Protein AF-A0A2S6AMJ1-F1 (afdb_monomer_lite)

Radius of gyration: 18.61 Å; chains: 1; bounding box: 44×36×46 Å

Foldseek 3Di:
DAQDVVNVVVCVVDDDDPVRVVVVLVVLCVHPCVVVVVVVVVVVVVVVLVVQLVPWDDQPDLPVQFQLVAPDAPQPDDPVSVVVSQVVVCVRIVFQWAWEDAPSHIFIWTADPVPQWIATLDDQQVCRNNNVDSGSPDSSSRNHHTDDPDGNVQWDDPDPRYTYHPHPDDPPD

Structure (mmCIF, N/CA/C/O backbone):
data_AF-A0A2S6AMJ1-F1
#
_entry.id   AF-A0A2S6AMJ1-F1
#
loop_
_atom_site.group_PDB
_atom_site.id
_atom_site.type_symbol
_atom_site.label_atom_id
_atom_site.label_alt_id
_atom_site.label_comp_id
_atom_site.label_asym_id
_atom_site.label_entity_id
_atom_site.label_seq_id
_atom_site.pdbx_PDB_ins_code
_atom_site.Cartn_x
_atom_site.Cartn_y
_atom_site.Cartn_z
_atom_site.occupancy
_atom_site.B_iso_or_equiv
_atom_site.auth_seq_id
_atom_site.auth_comp_id
_atom_site.auth_asym_id
_atom_site.auth_atom_id
_atom_site.pdbx_PDB_model_num
ATOM 1 N N . MET A 1 1 ? -24.412 10.942 28.710 1.00 44.97 1 MET A N 1
ATOM 2 C CA . MET A 1 1 ? -24.661 9.513 28.428 1.00 44.97 1 MET A CA 1
ATOM 3 C C . MET A 1 1 ? -23.344 8.790 28.641 1.00 44.97 1 MET A C 1
ATOM 5 O O . MET A 1 1 ? -22.392 9.119 27.949 1.00 44.97 1 MET A O 1
ATOM 9 N N . VAL A 1 2 ? -23.250 7.927 29.652 1.00 48.91 2 VAL A N 1
ATOM 10 C CA . VAL A 1 2 ? -22.044 7.133 29.934 1.00 48.91 2 VAL A CA 1
ATOM 11 C C . VAL A 1 2 ? -22.254 5.788 29.250 1.00 48.91 2 VAL A C 1
ATOM 13 O O . VAL A 1 2 ? -23.185 5.079 29.612 1.00 48.91 2 VAL A O 1
ATOM 16 N N . VAL A 1 3 ? -21.466 5.490 28.219 1.00 48.97 3 VAL A N 1
ATOM 17 C CA . VAL A 1 3 ? -21.491 4.183 27.546 1.00 48.97 3 VAL A CA 1
ATOM 18 C C . VAL A 1 3 ? -20.573 3.263 28.340 1.00 48.97 3 VAL A C 1
ATOM 20 O O . VAL A 1 3 ? -19.389 3.565 28.489 1.00 48.97 3 VAL A O 1
ATOM 23 N N . SER A 1 4 ? -21.116 2.188 28.905 1.00 51.09 4 SER A N 1
ATOM 24 C CA . SER A 1 4 ? -20.321 1.222 29.660 1.00 51.09 4 SER A CA 1
ATOM 25 C C . SER A 1 4 ? -19.557 0.283 28.719 1.00 51.09 4 SER A C 1
ATOM 27 O O . SER A 1 4 ? -19.934 0.075 27.566 1.00 51.09 4 SER A O 1
ATOM 29 N N . VAL A 1 5 ? -18.487 -0.340 29.219 1.00 47.72 5 VAL A N 1
ATOM 30 C CA . VAL A 1 5 ? -17.767 -1.401 28.489 1.00 47.72 5 VAL A CA 1
ATOM 31 C C . VAL A 1 5 ? -18.705 -2.569 28.148 1.00 47.72 5 VAL A C 1
ATOM 33 O O . VAL A 1 5 ? -18.548 -3.192 27.104 1.00 47.72 5 VAL A O 1
ATOM 36 N N . ALA A 1 6 ? -19.727 -2.823 28.973 1.00 43.44 6 ALA A N 1
ATOM 37 C CA . ALA A 1 6 ? -20.755 -3.823 28.695 1.00 43.44 6 ALA A CA 1
ATOM 38 C C . ALA A 1 6 ? -21.652 -3.427 27.509 1.00 43.44 6 ALA A C 1
ATOM 40 O O . ALA A 1 6 ? -21.984 -4.288 26.701 1.00 43.44 6 ALA A O 1
ATOM 41 N N . ASP A 1 7 ? -21.969 -2.137 27.347 1.00 48.31 7 ASP A N 1
ATOM 42 C CA . ASP A 1 7 ? -22.707 -1.635 26.178 1.00 48.31 7 ASP A CA 1
ATOM 43 C C . ASP A 1 7 ? -21.864 -1.763 24.900 1.00 48.31 7 ASP A C 1
ATOM 45 O O . ASP A 1 7 ? -22.369 -2.154 23.850 1.00 48.31 7 ASP A O 1
ATOM 49 N N . LEU A 1 8 ? -20.554 -1.504 24.996 1.00 53.81 8 LEU A N 1
ATOM 50 C CA . LEU A 1 8 ? -19.600 -1.718 23.903 1.00 53.81 8 LEU A CA 1
ATOM 51 C C . LEU A 1 8 ? -19.487 -3.196 23.513 1.00 53.81 8 LEU A C 1
ATOM 53 O O . LEU A 1 8 ? -19.539 -3.515 22.330 1.00 53.81 8 LEU A O 1
ATOM 57 N N . LEU A 1 9 ? -19.398 -4.104 24.485 1.00 46.50 9 LEU A N 1
ATOM 58 C CA . LEU A 1 9 ? -19.336 -5.548 24.239 1.00 46.50 9 LEU A CA 1
ATOM 59 C C . LEU A 1 9 ? -20.661 -6.114 23.703 1.00 46.50 9 LEU A C 1
ATOM 61 O O . LEU A 1 9 ? -20.641 -6.980 22.831 1.00 46.50 9 LEU A O 1
ATOM 65 N N . ALA A 1 10 ? -21.808 -5.596 24.154 1.00 46.91 10 ALA A N 1
ATOM 66 C CA . ALA A 1 10 ? -23.122 -5.966 23.627 1.00 46.91 10 ALA A CA 1
ATOM 67 C C . ALA A 1 10 ? -23.312 -5.513 22.167 1.00 46.91 10 ALA A C 1
ATOM 69 O O . ALA A 1 10 ? -23.924 -6.230 21.379 1.00 46.91 10 ALA A O 1
ATOM 70 N N . MET A 1 11 ? -22.734 -4.369 21.784 1.00 50.53 11 MET A N 1
ATOM 71 C CA . MET A 1 11 ? -22.694 -3.907 20.391 1.00 50.53 11 MET A CA 1
ATOM 72 C C . MET A 1 11 ? -21.734 -4.725 19.516 1.00 50.53 11 MET A C 1
ATOM 74 O O . MET A 1 11 ? -21.984 -4.863 18.327 1.00 50.53 11 MET A O 1
ATOM 78 N N . VAL A 1 12 ? -20.667 -5.295 20.080 1.00 50.38 12 VAL A N 1
ATOM 79 C CA . VAL A 1 12 ? -19.727 -6.184 19.365 1.00 50.38 12 VAL A CA 1
ATOM 80 C C . VAL A 1 12 ? -20.283 -7.612 19.212 1.00 50.38 12 VAL A C 1
ATOM 82 O O . VAL A 1 12 ? -19.900 -8.328 18.291 1.00 50.38 12 VAL A O 1
ATOM 85 N N . GLY A 1 13 ? -21.224 -8.023 20.069 1.00 39.38 13 GLY A N 1
ATOM 86 C CA . GLY A 1 13 ? -21.895 -9.330 20.007 1.00 39.38 13 GLY A CA 1
ATOM 87 C C . GLY A 1 13 ? -22.981 -9.470 18.929 1.00 39.38 13 GLY A C 1
ATOM 88 O O . GLY A 1 13 ? -23.465 -10.577 18.702 1.00 39.38 13 GLY A O 1
ATOM 89 N N . GLY A 1 14 ? -23.362 -8.378 18.257 1.00 45.47 14 GLY A N 1
ATOM 90 C CA . GLY A 1 14 ? -24.277 -8.371 17.114 1.00 45.47 14 GLY A CA 1
ATOM 91 C C . GLY A 1 14 ? -23.616 -7.753 15.883 1.00 45.47 14 GLY A C 1
ATOM 92 O O . GLY A 1 14 ? -22.768 -6.872 16.001 1.00 45.47 14 GLY A O 1
ATOM 93 N N . SER A 1 15 ? -23.990 -8.211 14.687 1.00 45.91 15 SER A N 1
ATOM 94 C CA . SER A 1 15 ? -23.505 -7.660 13.417 1.00 45.91 15 SER A CA 1
ATOM 95 C C . SER A 1 15 ? -23.996 -6.215 13.258 1.00 45.91 15 SER A C 1
ATOM 97 O O . SER A 1 15 ? -25.088 -5.986 12.743 1.00 45.91 15 SER A O 1
ATOM 99 N N . LEU A 1 16 ? -23.225 -5.236 13.739 1.00 49.22 16 LEU A N 1
ATOM 100 C CA . LEU A 1 16 ? -23.550 -3.819 13.570 1.00 49.22 16 LEU A CA 1
ATOM 101 C C . LEU A 1 16 ? -23.722 -3.504 12.085 1.00 49.22 16 LEU A C 1
ATOM 103 O O . LEU A 1 16 ? -22.858 -3.810 11.261 1.00 49.22 16 LEU A O 1
ATOM 107 N N . THR A 1 17 ? -24.820 -2.841 11.739 1.00 54.12 17 THR A N 1
ATOM 108 C CA . THR A 1 17 ? -24.986 -2.285 10.398 1.00 54.12 17 THR A CA 1
ATOM 109 C C . THR A 1 17 ? -24.041 -1.093 10.201 1.00 54.12 17 THR A C 1
ATOM 111 O O . THR A 1 17 ? -23.622 -0.426 11.153 1.00 54.12 17 THR A O 1
ATOM 114 N N . ARG A 1 18 ? -23.725 -0.756 8.944 1.00 52.00 18 ARG A N 1
ATOM 115 C CA . ARG A 1 18 ? -22.828 0.367 8.591 1.00 52.00 18 ARG A CA 1
ATOM 116 C C . ARG A 1 18 ? -23.261 1.707 9.213 1.00 52.00 18 ARG A C 1
ATOM 118 O O . ARG A 1 18 ? -22.426 2.497 9.647 1.00 52.00 18 ARG A O 1
ATOM 125 N N . ALA A 1 19 ? -24.571 1.940 9.331 1.00 56.38 19 ALA A N 1
ATOM 126 C CA . ALA A 1 19 ? -25.136 3.141 9.955 1.00 56.38 19 ALA A CA 1
ATOM 127 C C . ALA A 1 19 ? -25.033 3.152 11.495 1.00 56.38 19 ALA A C 1
ATOM 129 O O . ALA A 1 19 ? -25.107 4.215 12.120 1.00 56.38 19 ALA A O 1
ATOM 130 N N . GLU A 1 20 ? -24.903 1.986 12.125 1.00 48.84 20 GLU A N 1
ATOM 131 C CA . GLU A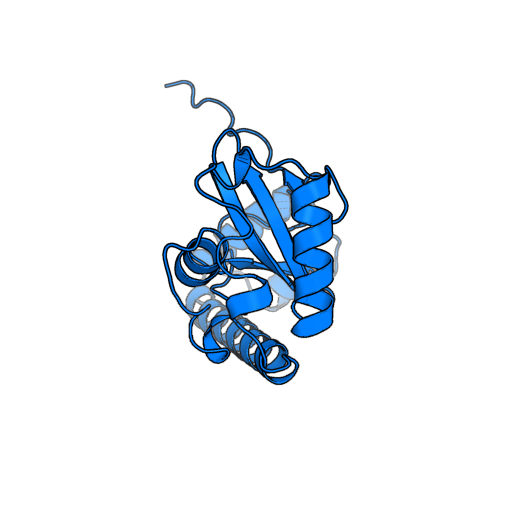 1 20 ? -24.709 1.849 13.570 1.00 48.84 20 GLU A CA 1
ATOM 132 C C . GLU A 1 20 ? -23.231 2.011 13.927 1.00 48.84 20 GLU A C 1
ATOM 134 O O . GLU A 1 20 ? -22.916 2.745 14.860 1.00 48.84 20 GLU A O 1
ATOM 139 N N . LEU A 1 21 ? -22.320 1.476 13.108 1.00 56.47 21 LEU A N 1
ATOM 140 C CA . LEU A 1 21 ? -20.870 1.669 13.237 1.00 56.47 21 LEU A CA 1
ATOM 141 C C . LEU A 1 21 ? -20.464 3.150 13.309 1.00 56.47 21 LEU A C 1
ATOM 143 O O . LEU A 1 21 ? -19.707 3.542 14.200 1.00 56.47 21 LEU A O 1
ATOM 147 N N . GLY A 1 22 ? -21.006 3.999 12.427 1.00 58.50 22 GLY A N 1
ATOM 148 C CA . GLY A 1 22 ? -20.733 5.442 12.454 1.00 58.50 22 GLY A CA 1
ATOM 149 C C . GLY A 1 22 ? -21.193 6.125 13.751 1.00 58.50 22 GLY A C 1
ATOM 150 O O . GLY A 1 22 ? -20.480 6.963 14.311 1.00 58.50 22 GLY A O 1
ATOM 151 N N . ARG A 1 23 ? -22.355 5.719 14.281 1.00 59.56 23 ARG A N 1
ATOM 152 C CA . ARG A 1 23 ? -22.905 6.237 15.546 1.00 59.56 23 ARG A CA 1
ATOM 153 C C . ARG A 1 23 ? -22.099 5.769 16.757 1.00 59.56 23 ARG A C 1
ATOM 155 O O . ARG A 1 23 ? -21.827 6.574 17.646 1.00 59.56 23 ARG A O 1
ATOM 162 N N . VAL A 1 24 ? -21.653 4.513 16.761 1.00 61.88 24 VAL A N 1
ATOM 163 C CA . VAL A 1 24 ? -20.785 3.954 17.809 1.00 61.88 24 VAL A CA 1
ATOM 164 C C . VAL A 1 24 ? -19.433 4.665 17.838 1.00 61.88 24 VAL A C 1
ATOM 166 O O . VAL A 1 24 ? -19.001 5.099 18.906 1.00 61.88 24 VAL A O 1
ATOM 169 N N . ARG A 1 25 ? -18.803 4.891 16.675 1.00 61.97 25 ARG A N 1
ATOM 170 C CA . ARG A 1 25 ? -17.547 5.658 16.577 1.00 61.97 25 ARG A CA 1
ATOM 171 C C . ARG A 1 25 ? -17.685 7.066 17.169 1.00 61.97 25 ARG A C 1
ATOM 173 O O . ARG A 1 25 ? -16.824 7.493 17.938 1.00 61.97 25 ARG A O 1
ATOM 180 N N . GLN A 1 26 ? -18.772 7.781 16.865 1.00 64.94 26 GLN A N 1
ATOM 181 C CA . GLN A 1 26 ? -19.024 9.101 17.461 1.00 64.94 26 GLN A CA 1
ATOM 182 C C . GLN A 1 26 ? -19.269 9.043 18.974 1.00 64.94 26 GLN A C 1
ATOM 184 O O . GLN A 1 26 ? -18.792 9.918 19.698 1.00 64.94 26 GLN A O 1
ATOM 189 N N . ALA A 1 27 ? -20.004 8.040 19.459 1.00 63.84 27 ALA A N 1
ATOM 190 C CA . ALA A 1 27 ? -20.299 7.888 20.881 1.00 63.84 27 ALA A CA 1
ATOM 191 C C . ALA A 1 27 ? -19.033 7.600 21.705 1.00 63.84 27 ALA A C 1
ATOM 193 O O . ALA A 1 27 ? -18.834 8.216 22.751 1.00 63.84 27 ALA A O 1
ATOM 194 N N . ILE A 1 28 ? -18.144 6.739 21.200 1.00 64.88 28 ILE A N 1
ATOM 195 C CA . ILE A 1 28 ? -16.842 6.429 21.808 1.00 64.88 28 ILE A CA 1
ATOM 196 C C . ILE A 1 28 ? -15.977 7.685 21.923 1.00 64.88 28 ILE A C 1
ATOM 198 O O . ILE A 1 28 ? -15.481 7.978 23.011 1.00 64.88 28 ILE A O 1
ATOM 202 N N . ARG A 1 29 ? -15.847 8.459 20.832 1.00 64.12 29 ARG A N 1
ATOM 203 C CA . ARG A 1 29 ? -15.052 9.703 20.804 1.00 64.12 29 ARG A CA 1
ATOM 204 C C . ARG A 1 29 ? -15.516 10.741 21.830 1.00 64.12 29 ARG A C 1
ATOM 206 O O . ARG A 1 29 ? -14.725 11.574 22.246 1.00 64.12 29 ARG A O 1
ATOM 213 N N . ARG A 1 30 ? -16.792 10.709 22.225 1.00 65.62 30 ARG A N 1
ATOM 214 C CA . ARG A 1 30 ? -17.386 11.625 23.216 1.00 65.62 30 ARG A CA 1
ATOM 215 C C . ARG A 1 30 ? -17.445 11.039 24.633 1.00 65.62 30 ARG A C 1
ATOM 217 O O . ARG A 1 30 ? -18.018 11.668 25.520 1.00 65.62 30 ARG A O 1
ATOM 224 N N . SER A 1 31 ? -16.917 9.834 24.845 1.00 63.00 31 SER A N 1
ATOM 225 C CA . SER A 1 31 ? -16.933 9.145 26.138 1.00 63.00 31 SER A CA 1
ATOM 226 C C . SER A 1 31 ? -15.631 9.361 26.913 1.00 63.00 31 SER A C 1
ATOM 228 O O . SER A 1 31 ? -14.581 9.588 26.320 1.00 63.00 31 SER A O 1
ATOM 230 N N . SER A 1 32 ? -15.674 9.192 28.237 1.00 63.84 32 SER A N 1
ATOM 231 C CA . SER A 1 32 ? -14.486 9.212 29.108 1.00 63.84 32 SER A CA 1
ATOM 232 C C . SER A 1 32 ? -13.505 8.058 28.857 1.00 63.84 32 SER A C 1
ATOM 234 O O . SER A 1 32 ? -12.430 8.032 29.441 1.00 63.84 32 SER A O 1
ATOM 236 N N . ILE A 1 33 ? -13.888 7.082 28.027 1.00 64.31 33 ILE A N 1
ATOM 237 C CA . ILE A 1 33 ? -13.051 5.950 27.606 1.00 64.31 33 ILE A CA 1
ATOM 238 C C . ILE A 1 33 ? -12.420 6.235 26.231 1.00 64.31 33 ILE A C 1
ATOM 240 O O . ILE A 1 33 ? -11.526 5.512 25.812 1.00 64.31 33 ILE A O 1
ATOM 244 N N . GLY A 1 34 ? -12.845 7.293 25.530 1.00 62.47 34 GLY A N 1
ATOM 245 C CA . GLY A 1 34 ? -12.394 7.607 24.174 1.00 62.47 34 GLY A CA 1
ATOM 246 C C . GLY A 1 34 ? -10.880 7.784 24.057 1.00 62.47 34 GLY A C 1
ATOM 247 O O . GLY A 1 34 ? -10.298 7.266 23.111 1.00 62.47 34 GLY A O 1
ATOM 248 N N . GLU A 1 35 ? -10.249 8.441 25.034 1.00 65.12 35 GLU A N 1
ATOM 249 C CA . GLU A 1 35 ? -8.788 8.615 25.082 1.00 65.12 35 GLU A CA 1
ATOM 250 C C . GLU A 1 35 ? -8.074 7.277 25.317 1.00 65.12 35 GLU A C 1
ATOM 252 O O . GLU A 1 35 ? -7.253 6.866 24.504 1.00 65.12 35 GLU A O 1
ATOM 257 N N . VAL A 1 36 ? -8.473 6.530 26.352 1.00 68.88 36 VAL A N 1
ATOM 258 C CA . VAL A 1 36 ? -7.870 5.227 26.692 1.00 68.88 36 VAL A CA 1
ATOM 259 C C . VAL A 1 36 ? -8.044 4.209 25.562 1.00 68.88 36 VAL A C 1
ATOM 261 O O . VAL A 1 36 ? -7.127 3.454 25.248 1.00 68.88 36 VAL A O 1
ATOM 264 N N . LEU A 1 37 ? -9.215 4.172 24.925 1.00 68.06 37 LEU A N 1
ATOM 265 C CA . LEU A 1 37 ? -9.450 3.296 23.782 1.00 68.06 37 LEU A CA 1
ATOM 266 C C . LEU A 1 37 ? -8.660 3.758 22.554 1.00 68.06 37 LEU A C 1
ATOM 268 O O . LEU A 1 37 ? -8.193 2.911 21.800 1.00 68.06 37 LEU A O 1
ATOM 272 N N . GLY A 1 38 ? -8.488 5.069 22.367 1.00 66.75 38 GLY A N 1
ATOM 273 C CA . GLY A 1 38 ? -7.620 5.635 21.336 1.00 66.75 38 GLY A CA 1
ATOM 274 C C . GLY A 1 38 ? -6.181 5.147 21.479 1.00 66.75 38 GLY A C 1
ATOM 275 O O . GLY A 1 38 ? -5.631 4.611 20.519 1.00 66.75 38 GLY A O 1
ATOM 276 N N . ASP A 1 39 ? -5.624 5.222 22.688 1.00 71.06 39 ASP A N 1
ATOM 277 C CA . ASP A 1 39 ? -4.266 4.752 22.988 1.00 71.06 39 ASP A CA 1
ATOM 278 C C . ASP A 1 39 ? -4.112 3.243 22.760 1.00 71.06 39 ASP A C 1
ATOM 280 O O . ASP A 1 39 ? -3.131 2.790 22.167 1.00 71.06 39 ASP A O 1
ATOM 284 N N . VAL A 1 40 ? -5.100 2.445 23.181 1.00 71.44 40 VAL A N 1
ATOM 285 C CA . VAL A 1 40 ? -5.097 0.990 22.962 1.00 71.44 40 VAL A CA 1
ATOM 286 C C . VAL A 1 40 ? -5.170 0.659 21.472 1.00 71.44 40 VAL A C 1
ATOM 288 O O . VAL A 1 40 ? -4.399 -0.171 20.993 1.00 71.44 40 VAL A O 1
ATOM 291 N N . VAL A 1 41 ? -6.065 1.308 20.722 1.00 72.75 41 VAL A N 1
ATOM 292 C CA . VAL A 1 41 ? -6.207 1.097 19.274 1.00 72.75 41 VAL A CA 1
ATOM 293 C C . VAL A 1 41 ? -4.923 1.497 18.551 1.00 72.75 41 VAL A C 1
ATOM 295 O O . VAL A 1 41 ? -4.425 0.717 17.742 1.00 72.75 41 VAL A O 1
ATOM 298 N N . PHE A 1 42 ? -4.339 2.649 18.886 1.00 73.81 42 PHE A N 1
ATOM 299 C CA . PHE A 1 42 ? -3.056 3.088 18.339 1.00 73.81 42 PHE A CA 1
ATOM 300 C C . PHE A 1 42 ? -1.931 2.090 18.651 1.00 73.81 42 PHE A C 1
ATOM 302 O O . PHE A 1 42 ? -1.149 1.734 17.766 1.00 73.81 42 PHE A O 1
ATOM 309 N N . GLY A 1 43 ? -1.882 1.578 19.884 1.00 70.81 43 GLY A N 1
ATOM 310 C CA . GLY A 1 43 ? -0.923 0.559 20.304 1.00 70.81 43 GLY A CA 1
ATOM 311 C C . GLY A 1 43 ? -1.05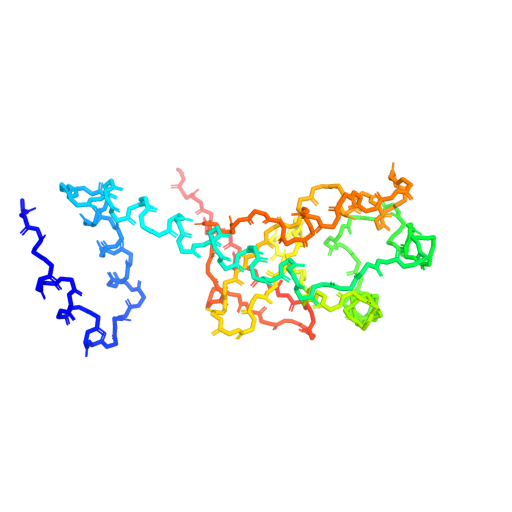1 -0.744 19.511 1.00 70.81 43 GLY A C 1
ATOM 312 O O . GLY A 1 43 ? -0.043 -1.274 19.047 1.00 70.81 43 GLY A O 1
ATOM 313 N N . VAL A 1 44 ? -2.278 -1.229 19.293 1.00 77.38 44 VAL A N 1
ATOM 314 C CA . VAL A 1 44 ? -2.549 -2.432 18.485 1.00 77.38 44 VAL A CA 1
ATOM 315 C C . VAL A 1 44 ? -2.151 -2.220 17.024 1.00 77.38 44 VAL A C 1
ATOM 317 O O . VAL A 1 44 ? -1.502 -3.085 16.439 1.00 77.38 44 VAL A O 1
ATOM 320 N N . ILE A 1 45 ? -2.484 -1.066 16.441 1.00 80.75 45 ILE A N 1
ATOM 321 C CA . ILE A 1 45 ? -2.129 -0.744 15.053 1.00 80.75 45 ILE A CA 1
ATOM 322 C C . ILE A 1 45 ? -0.610 -0.666 14.889 1.00 80.75 45 ILE A C 1
ATOM 324 O O . ILE A 1 45 ? -0.063 -1.273 13.974 1.00 80.75 45 ILE A O 1
ATOM 328 N N . THR A 1 46 ? 0.078 0.018 15.804 1.00 84.12 46 THR A N 1
ATOM 329 C CA . THR A 1 46 ? 1.541 0.145 15.780 1.00 84.12 46 THR A CA 1
ATOM 330 C C . THR A 1 46 ? 2.222 -1.212 15.961 1.00 84.12 46 THR A C 1
ATOM 332 O O . THR A 1 46 ? 3.212 -1.509 15.293 1.00 84.12 46 THR A O 1
ATOM 335 N N . ALA A 1 47 ? 1.706 -2.064 16.853 1.00 83.75 47 ALA A N 1
ATOM 336 C CA . ALA A 1 47 ? 2.222 -3.419 17.029 1.00 83.75 47 ALA A CA 1
ATOM 337 C C . ALA A 1 47 ? 2.060 -4.242 15.745 1.00 83.75 47 ALA A C 1
ATOM 339 O O . ALA A 1 47 ? 3.028 -4.842 15.283 1.00 83.75 47 ALA A O 1
ATOM 340 N N . ARG A 1 48 ? 0.879 -4.187 15.118 1.00 88.06 48 ARG A N 1
ATOM 341 C CA . ARG A 1 48 ? 0.612 -4.889 13.860 1.00 88.06 48 ARG A CA 1
ATOM 342 C C . ARG A 1 48 ? 1.479 -4.378 12.709 1.00 88.06 48 ARG A C 1
ATOM 344 O O . ARG A 1 48 ? 2.019 -5.177 11.955 1.00 88.06 48 ARG A O 1
ATOM 351 N N . GLN A 1 49 ? 1.671 -3.065 12.604 1.00 87.94 49 GLN A N 1
ATOM 352 C CA . GLN A 1 49 ? 2.574 -2.458 11.625 1.00 87.94 49 GLN A CA 1
ATOM 353 C C . GLN A 1 49 ? 4.000 -3.004 11.790 1.00 87.94 49 GLN A C 1
ATOM 355 O O . GLN A 1 49 ? 4.621 -3.407 10.813 1.00 87.94 49 GLN A O 1
ATOM 360 N N . ARG A 1 50 ? 4.502 -3.107 13.031 1.00 90.38 50 ARG A N 1
ATOM 361 C CA . ARG A 1 50 ? 5.817 -3.711 13.307 1.00 90.38 50 ARG A CA 1
ATOM 362 C C . ARG A 1 50 ? 5.869 -5.186 12.923 1.00 90.38 50 ARG A C 1
ATOM 364 O O . ARG A 1 50 ? 6.861 -5.602 12.334 1.00 90.38 50 ARG A O 1
ATOM 371 N N . GLU A 1 51 ? 4.833 -5.963 13.234 1.00 91.19 51 GLU A N 1
ATOM 372 C CA . GLU A 1 51 ? 4.746 -7.368 12.817 1.00 91.19 51 GLU A CA 1
ATOM 373 C C . GLU A 1 51 ? 4.852 -7.500 11.295 1.00 91.19 51 GLU A C 1
ATOM 375 O O . GLU A 1 51 ? 5.690 -8.260 10.811 1.00 91.19 51 GLU A O 1
ATOM 380 N N . LEU A 1 52 ? 4.075 -6.716 10.544 1.00 92.81 52 LEU A N 1
ATOM 381 C CA . LEU A 1 52 ? 4.123 -6.710 9.081 1.00 92.81 52 LEU A CA 1
ATOM 382 C C . LEU A 1 52 ? 5.520 -6.327 8.575 1.00 92.81 52 LEU A C 1
ATOM 384 O O . LEU A 1 52 ? 6.080 -7.036 7.744 1.00 92.81 52 LEU A O 1
ATOM 388 N N . THR A 1 53 ? 6.139 -5.287 9.142 1.00 94.12 53 THR A N 1
ATOM 389 C CA . THR A 1 53 ? 7.511 -4.884 8.796 1.00 94.12 53 THR A CA 1
ATOM 390 C C . THR A 1 53 ? 8.519 -6.016 9.005 1.00 94.12 53 THR A C 1
ATOM 392 O O . THR A 1 53 ? 9.408 -6.201 8.178 1.00 94.12 53 THR A O 1
ATOM 395 N N . THR A 1 54 ? 8.399 -6.804 10.081 1.00 92.88 54 THR A N 1
ATOM 396 C CA . THR A 1 54 ? 9.324 -7.927 10.340 1.00 92.88 54 THR A CA 1
ATOM 397 C C . THR A 1 54 ? 9.187 -9.089 9.356 1.00 92.88 54 THR A C 1
ATOM 399 O O . THR A 1 54 ? 10.103 -9.902 9.253 1.00 92.88 54 THR A O 1
ATOM 402 N N . GLN A 1 55 ? 8.067 -9.171 8.635 1.00 92.44 55 GLN A N 1
ATOM 403 C CA . GLN A 1 55 ? 7.821 -10.193 7.615 1.00 92.44 55 GLN A CA 1
ATOM 404 C C . GLN A 1 55 ? 8.351 -9.783 6.234 1.00 92.44 55 GLN A C 1
ATOM 406 O O . GLN A 1 55 ? 8.441 -10.626 5.337 1.00 92.44 55 GLN A O 1
ATOM 411 N N . LEU A 1 56 ? 8.719 -8.509 6.060 1.00 93.62 56 LEU A N 1
ATOM 412 C CA . LEU A 1 56 ? 9.236 -8.000 4.799 1.00 93.62 56 LEU A CA 1
ATOM 413 C C . LEU A 1 56 ? 10.627 -8.551 4.498 1.00 93.62 56 LEU A C 1
ATOM 415 O O . LEU A 1 56 ? 11.489 -8.698 5.368 1.00 93.62 56 LEU A O 1
ATOM 419 N N . ARG A 1 57 ? 10.860 -8.798 3.214 1.00 93.50 57 ARG A N 1
ATOM 420 C CA . ARG A 1 57 ? 12.174 -9.116 2.669 1.00 93.50 57 ARG A CA 1
ATOM 421 C C . ARG A 1 57 ? 12.869 -7.824 2.240 1.00 93.50 57 ARG A C 1
ATOM 423 O O . ARG A 1 57 ? 12.238 -6.978 1.602 1.00 93.50 57 ARG A O 1
ATOM 430 N N . PRO A 1 58 ? 14.164 -7.656 2.560 1.00 85.88 58 PRO A N 1
ATOM 431 C CA . PRO A 1 58 ? 14.925 -6.529 2.052 1.00 85.88 58 PRO A CA 1
ATOM 432 C C . PRO A 1 58 ? 15.023 -6.625 0.529 1.00 85.88 58 PRO A C 1
ATOM 434 O O . PRO A 1 58 ? 15.212 -7.703 -0.034 1.00 85.88 58 PRO A O 1
ATOM 437 N N . LEU A 1 59 ? 14.929 -5.478 -0.130 1.00 86.00 59 LEU A N 1
ATOM 438 C CA . LEU A 1 59 ? 15.069 -5.393 -1.574 1.00 86.00 59 LEU A CA 1
ATOM 439 C C . LEU A 1 59 ? 16.560 -5.396 -1.929 1.00 86.00 59 LEU A C 1
ATOM 441 O O . LEU A 1 59 ? 17.301 -4.498 -1.531 1.00 86.00 59 LEU A O 1
ATOM 445 N N . THR A 1 60 ? 17.010 -6.423 -2.646 1.00 86.12 60 THR A N 1
ATOM 446 C CA . THR A 1 60 ? 18.429 -6.584 -3.007 1.00 86.12 60 THR A CA 1
ATOM 447 C C . THR A 1 60 ? 18.832 -5.781 -4.240 1.00 86.12 60 THR A C 1
ATOM 449 O O . THR A 1 60 ? 20.016 -5.516 -4.418 1.00 86.12 60 THR A O 1
ATOM 452 N N . ASP A 1 61 ? 17.860 -5.402 -5.073 1.00 89.19 61 ASP A N 1
ATOM 453 C CA . ASP A 1 61 ? 18.054 -4.615 -6.293 1.00 89.19 61 ASP A CA 1
ATOM 454 C C . ASP A 1 61 ? 16.970 -3.519 -6.411 1.00 89.19 61 ASP A C 1
ATOM 456 O O . ASP A 1 61 ? 15.892 -3.763 -6.960 1.00 89.19 61 ASP A O 1
ATOM 460 N N . PRO A 1 62 ? 17.214 -2.319 -5.849 1.00 87.69 62 PRO A N 1
ATOM 461 C CA . PRO A 1 62 ? 16.320 -1.163 -5.973 1.00 87.69 62 PRO A CA 1
ATOM 462 C C . PRO A 1 62 ? 16.106 -0.648 -7.391 1.00 87.69 62 PRO A C 1
ATOM 464 O O . PRO A 1 62 ? 15.050 -0.079 -7.676 1.00 87.69 62 PRO A O 1
ATOM 467 N N . ASP A 1 63 ? 17.056 -0.873 -8.291 1.00 92.25 63 ASP A N 1
ATOM 468 C CA . ASP A 1 63 ? 16.983 -0.337 -9.646 1.00 92.25 63 ASP A CA 1
ATOM 469 C C . ASP A 1 63 ? 16.016 -1.148 -10.526 1.00 92.25 63 ASP A C 1
ATOM 471 O O . ASP A 1 63 ? 15.506 -0.637 -11.524 1.00 92.25 63 ASP A O 1
ATOM 475 N N . ALA A 1 64 ? 15.674 -2.381 -10.127 1.00 92.94 64 ALA A N 1
ATOM 476 C CA . ALA A 1 64 ? 14.725 -3.239 -10.842 1.00 92.94 64 ALA A CA 1
ATOM 477 C C . ALA A 1 64 ? 13.319 -2.618 -10.998 1.00 92.94 64 ALA A C 1
ATOM 479 O O . ALA A 1 64 ? 12.619 -2.884 -11.991 1.00 92.94 64 ALA A O 1
ATOM 480 N N . PHE A 1 65 ? 12.911 -1.787 -10.030 1.00 94.44 65 PHE A N 1
ATOM 481 C CA . PHE A 1 65 ? 11.576 -1.181 -9.953 1.00 94.44 65 PHE A CA 1
ATOM 482 C C . PHE A 1 65 ? 11.577 0.350 -10.034 1.00 94.44 65 PHE A C 1
ATOM 484 O O . PHE A 1 65 ? 10.534 0.938 -10.337 1.00 94.44 65 PHE A O 1
ATOM 491 N N . ALA A 1 66 ? 12.725 0.995 -9.805 1.00 95.69 66 ALA A N 1
ATOM 492 C CA . ALA A 1 66 ? 12.854 2.445 -9.881 1.00 95.69 66 ALA A CA 1
ATOM 493 C C . ALA A 1 66 ? 12.374 2.974 -11.244 1.00 95.69 66 ALA A C 1
ATOM 495 O O . ALA A 1 66 ? 12.747 2.462 -12.302 1.00 95.69 66 ALA A O 1
ATOM 496 N N . GLY A 1 67 ? 11.521 3.999 -11.238 1.00 96.00 67 GLY A N 1
ATOM 497 C CA . GLY A 1 67 ? 11.049 4.645 -12.468 1.00 96.00 67 GLY A CA 1
ATOM 498 C C . GLY A 1 67 ? 10.107 3.819 -13.348 1.00 96.00 67 GLY A C 1
ATOM 499 O O . GLY A 1 67 ? 9.738 4.276 -14.433 1.00 96.00 67 GLY A O 1
ATOM 500 N N . ARG A 1 68 ? 9.671 2.624 -12.922 1.00 95.50 68 ARG A N 1
ATOM 501 C CA . ARG A 1 68 ? 8.779 1.759 -13.718 1.00 95.50 68 ARG A CA 1
ATOM 502 C C . ARG A 1 68 ? 7.412 2.375 -14.003 1.00 95.50 68 ARG A C 1
ATOM 504 O O . ARG A 1 68 ? 6.775 1.961 -14.976 1.00 95.50 68 ARG A O 1
ATOM 511 N N . LEU A 1 69 ? 6.955 3.348 -13.214 1.00 94.25 69 LEU A N 1
ATOM 512 C CA . LEU A 1 69 ? 5.727 4.107 -13.478 1.00 94.25 69 LEU A CA 1
ATOM 513 C C . LEU A 1 69 ? 5.951 5.298 -14.424 1.00 94.25 69 LEU A C 1
ATOM 515 O O . LEU A 1 69 ? 5.019 5.708 -15.115 1.00 94.25 69 LEU A O 1
ATOM 519 N N . GLY A 1 70 ? 7.186 5.778 -14.585 1.00 93.12 70 GLY A N 1
ATOM 520 C CA . GLY A 1 70 ? 7.487 6.954 -15.404 1.00 93.12 70 GLY A CA 1
ATOM 521 C C . GLY A 1 70 ? 6.906 8.235 -14.796 1.00 93.12 70 GLY A C 1
ATOM 522 O O . GLY A 1 70 ? 6.798 8.339 -13.585 1.00 93.12 70 GLY A O 1
ATOM 523 N N . ARG A 1 71 ? 6.514 9.213 -15.622 1.00 92.44 71 ARG A N 1
ATOM 524 C CA . ARG A 1 71 ? 6.031 10.541 -15.166 1.00 92.44 71 ARG A CA 1
ATOM 525 C C . ARG A 1 71 ? 4.508 10.714 -15.183 1.00 92.44 71 ARG A C 1
ATOM 527 O O . ARG A 1 71 ? 4.011 11.833 -15.103 1.00 92.44 71 ARG A O 1
ATOM 534 N N . GLU A 1 72 ? 3.774 9.632 -15.404 1.00 91.44 72 GLU A N 1
ATOM 535 C CA . GLU A 1 72 ? 2.310 9.657 -15.453 1.00 91.44 72 GLU A CA 1
ATOM 536 C C . GLU A 1 72 ? 1.740 9.709 -14.031 1.00 91.44 72 GLU A C 1
ATOM 538 O O . GLU A 1 72 ? 2.383 9.231 -13.104 1.00 91.44 72 GLU A O 1
ATOM 543 N N . LEU A 1 73 ? 0.537 10.260 -13.849 1.00 92.12 73 LEU A N 1
ATOM 544 C CA . LEU A 1 73 ? -0.134 10.220 -12.546 1.00 92.12 73 LEU A CA 1
ATOM 545 C C . LEU A 1 73 ? -0.458 8.769 -12.180 1.00 92.12 73 LEU A C 1
ATOM 547 O O . LEU A 1 73 ? -0.904 8.003 -13.038 1.00 92.12 73 LEU A O 1
ATOM 551 N N . LEU A 1 74 ? -0.321 8.397 -10.904 1.00 93.81 74 LEU A N 1
ATOM 552 C CA . LEU A 1 74 ? -0.633 7.040 -10.445 1.00 93.81 74 LEU A CA 1
ATOM 553 C C . LEU A 1 74 ? -2.056 6.604 -10.841 1.00 93.81 74 LEU A C 1
ATOM 555 O O . LEU A 1 74 ? -2.266 5.446 -11.200 1.00 93.81 74 LEU A O 1
ATOM 559 N N . SER A 1 75 ? -3.028 7.521 -10.839 1.00 94.50 75 SER A N 1
ATOM 560 C CA . SER A 1 75 ? -4.421 7.274 -11.240 1.00 94.50 75 SER A CA 1
ATOM 561 C C . SER A 1 75 ? -4.599 6.972 -12.732 1.00 94.50 75 SER A C 1
ATOM 563 O O . SER A 1 75 ? -5.528 6.247 -13.092 1.00 94.50 75 SER A O 1
ATOM 565 N N . SER A 1 76 ? -3.708 7.464 -13.600 1.00 94.12 76 SER A N 1
ATOM 566 C CA . SER A 1 76 ? -3.800 7.270 -15.053 1.00 94.12 76 SER A CA 1
ATOM 567 C C . SER A 1 76 ? -3.084 6.014 -15.552 1.00 94.12 76 SER A C 1
ATOM 569 O O . SER A 1 76 ? -3.276 5.616 -16.702 1.00 94.12 76 SER A O 1
ATOM 571 N N . VAL A 1 77 ? -2.277 5.356 -14.712 1.00 94.94 77 VAL A N 1
ATOM 572 C CA . VAL A 1 77 ? -1.617 4.090 -15.065 1.00 94.94 77 VAL A CA 1
ATOM 573 C C . VAL A 1 77 ? -2.667 2.990 -15.264 1.00 94.94 77 VAL A C 1
ATOM 575 O O . VAL A 1 77 ? -3.606 2.843 -14.479 1.00 94.94 77 VAL A O 1
ATOM 578 N N . THR A 1 78 ? -2.534 2.183 -16.316 1.00 94.38 78 THR A N 1
ATOM 579 C CA . THR A 1 78 ? -3.488 1.094 -16.568 1.00 94.38 78 THR A CA 1
ATOM 580 C C . THR A 1 78 ? -3.413 0.025 -15.479 1.00 94.38 78 THR A C 1
ATOM 582 O O . THR A 1 78 ? -2.335 -0.297 -14.974 1.00 94.38 78 THR A O 1
ATOM 585 N N . GLY A 1 79 ? -4.558 -0.576 -15.145 1.00 94.31 79 GLY A N 1
ATOM 586 C CA . GLY A 1 79 ? -4.608 -1.609 -14.108 1.00 94.31 79 GLY A CA 1
ATOM 587 C C . GLY A 1 79 ? -3.803 -2.867 -14.430 1.00 94.31 79 GLY A C 1
ATOM 588 O O . GLY A 1 79 ? -3.278 -3.511 -13.529 1.00 94.31 79 GLY A O 1
ATOM 589 N N . GLU A 1 80 ? -3.609 -3.186 -15.713 1.00 95.00 80 GLU A N 1
ATOM 590 C CA . GLU A 1 80 ? -2.714 -4.273 -16.128 1.00 95.00 80 GLU A CA 1
ATOM 591 C C . GLU A 1 80 ? -1.250 -3.974 -15.768 1.00 95.00 80 GLU A C 1
ATOM 593 O O . GLU A 1 80 ? -0.540 -4.843 -15.259 1.00 95.00 80 GLU A O 1
ATOM 598 N N . ARG A 1 81 ? -0.795 -2.735 -16.005 1.00 95.06 81 ARG A N 1
ATOM 599 C CA . ARG A 1 81 ? 0.575 -2.314 -15.691 1.00 95.06 81 ARG A CA 1
ATOM 600 C C . ARG A 1 81 ? 0.798 -2.245 -14.182 1.00 95.06 81 ARG A C 1
ATOM 602 O O . ARG A 1 81 ? 1.830 -2.730 -13.727 1.00 95.06 81 ARG A O 1
ATOM 609 N N . ILE A 1 82 ? -0.169 -1.712 -13.429 1.00 96.06 82 ILE A N 1
ATOM 610 C CA . ILE A 1 82 ? -0.146 -1.724 -11.958 1.00 96.06 82 ILE A CA 1
ATOM 611 C C . ILE A 1 82 ? -0.116 -3.154 -11.432 1.00 96.06 82 ILE A C 1
ATOM 613 O O . ILE A 1 82 ? 0.765 -3.487 -10.649 1.00 96.06 82 ILE A O 1
ATOM 617 N N . GLY A 1 83 ? -1.016 -4.016 -11.907 1.00 95.94 83 GLY A N 1
ATOM 618 C CA . GLY A 1 83 ? -1.105 -5.389 -11.425 1.00 95.94 83 GLY A CA 1
ATOM 619 C C . GLY A 1 83 ? 0.177 -6.186 -11.654 1.00 95.94 83 GLY A C 1
ATOM 620 O O . GLY A 1 83 ? 0.624 -6.882 -10.750 1.00 95.94 83 GLY A O 1
ATOM 621 N N . ARG A 1 84 ? 0.814 -6.044 -12.825 1.00 96.06 84 ARG A N 1
ATOM 622 C CA . ARG A 1 84 ? 2.107 -6.692 -13.097 1.00 96.06 84 ARG A CA 1
ATOM 623 C C . ARG A 1 84 ? 3.213 -6.156 -12.189 1.00 96.06 84 ARG A C 1
ATOM 625 O O . ARG A 1 84 ? 3.917 -6.947 -11.574 1.00 96.06 84 ARG A O 1
ATOM 632 N N . LEU A 1 85 ? 3.354 -4.831 -12.099 1.00 96.38 85 LEU A N 1
ATOM 633 C CA . LEU A 1 85 ? 4.398 -4.209 -11.284 1.00 96.38 85 LEU A CA 1
ATOM 634 C C . LEU A 1 85 ? 4.247 -4.575 -9.805 1.00 96.38 85 LEU A C 1
ATOM 636 O O . LEU A 1 85 ? 5.232 -4.909 -9.155 1.00 96.38 85 LEU A O 1
ATOM 640 N N . PHE A 1 86 ? 3.024 -4.524 -9.275 1.00 97.00 86 PHE A N 1
ATOM 641 C CA . PHE A 1 86 ? 2.783 -4.835 -7.873 1.00 97.00 86 PHE A CA 1
ATOM 642 C C . PHE A 1 86 ? 3.061 -6.304 -7.606 1.00 97.00 86 PHE A C 1
ATOM 644 O O . PHE A 1 86 ? 3.831 -6.574 -6.699 1.00 97.00 86 PHE A O 1
ATOM 651 N N . ALA A 1 87 ? 2.586 -7.233 -8.440 1.00 96.81 87 ALA A N 1
ATOM 652 C CA . ALA A 1 87 ? 2.905 -8.652 -8.281 1.00 96.81 87 ALA A CA 1
ATOM 653 C C . ALA A 1 87 ? 4.424 -8.925 -8.216 1.00 96.81 87 ALA A C 1
ATOM 655 O O . ALA A 1 87 ? 4.868 -9.672 -7.347 1.00 96.81 87 ALA A O 1
ATOM 656 N N . GLU A 1 88 ? 5.232 -8.282 -9.071 1.00 96.75 88 GLU A N 1
ATOM 657 C CA . GLU A 1 88 ? 6.699 -8.415 -9.030 1.00 96.75 88 GLU A CA 1
ATOM 658 C C . GLU A 1 88 ? 7.298 -7.86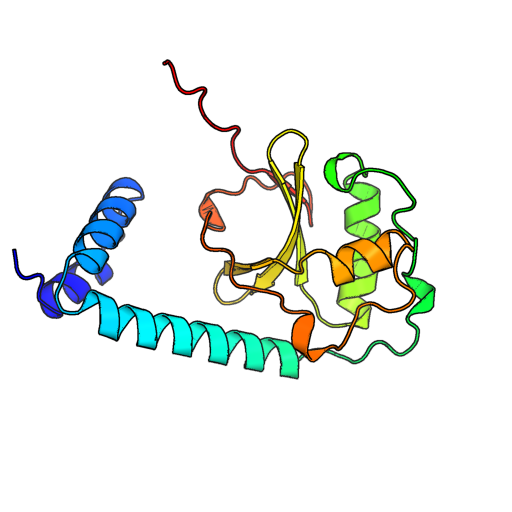1 -7.718 1.00 96.75 88 GLU A C 1
ATOM 660 O O . GLU A 1 88 ? 8.197 -8.469 -7.129 1.00 96.75 88 GLU A O 1
ATOM 665 N N . ILE A 1 89 ? 6.790 -6.727 -7.221 1.00 95.94 89 ILE A N 1
ATOM 666 C CA . ILE A 1 89 ? 7.242 -6.131 -5.954 1.00 95.94 89 ILE A CA 1
ATOM 667 C C . ILE A 1 89 ? 6.805 -6.980 -4.756 1.00 95.94 89 ILE A C 1
ATOM 669 O O . ILE A 1 89 ? 7.599 -7.186 -3.838 1.00 95.94 89 ILE A O 1
ATOM 673 N N . GLU A 1 90 ? 5.571 -7.478 -4.736 1.00 96.00 90 GLU A N 1
ATOM 674 C CA . GLU A 1 90 ? 5.047 -8.355 -3.684 1.00 96.00 90 GLU A CA 1
ATOM 675 C C . GLU A 1 90 ? 5.853 -9.659 -3.611 1.00 96.00 90 GLU A C 1
ATOM 677 O O . GLU A 1 90 ? 6.232 -10.107 -2.525 1.00 96.00 90 GLU A O 1
ATOM 682 N N . GLU A 1 91 ? 6.208 -10.239 -4.760 1.00 95.88 91 GLU A N 1
ATOM 683 C CA . GLU A 1 91 ? 7.083 -11.408 -4.822 1.00 95.88 91 GLU A CA 1
ATOM 684 C C . GLU A 1 91 ? 8.469 -11.097 -4.237 1.00 95.88 91 GLU A C 1
ATOM 686 O O . GLU A 1 91 ? 8.973 -11.845 -3.392 1.00 95.88 91 GLU A O 1
ATOM 691 N N . ALA A 1 92 ? 9.062 -9.955 -4.593 1.00 95.25 92 ALA A N 1
ATOM 692 C CA . ALA A 1 92 ? 10.377 -9.563 -4.093 1.00 95.25 92 ALA A CA 1
ATOM 693 C C . ALA A 1 92 ? 10.376 -9.238 -2.586 1.00 95.25 92 ALA A C 1
ATOM 695 O O . ALA A 1 92 ? 11.248 -9.695 -1.845 1.00 95.25 92 ALA A O 1
ATOM 696 N N . THR A 1 93 ? 9.385 -8.483 -2.112 1.00 94.31 93 THR A N 1
ATOM 697 C CA . THR A 1 93 ? 9.398 -7.836 -0.784 1.00 94.31 93 THR A CA 1
ATOM 698 C C . THR A 1 93 ? 8.485 -8.489 0.244 1.00 94.31 93 THR A C 1
ATOM 700 O O . THR A 1 93 ? 8.718 -8.351 1.441 1.00 94.31 93 THR A O 1
ATOM 703 N N . GLY A 1 94 ? 7.447 -9.201 -0.189 1.00 94.62 94 GLY A N 1
ATOM 704 C CA . GLY A 1 94 ? 6.378 -9.684 0.684 1.00 94.62 94 GLY A CA 1
ATOM 705 C C . GLY A 1 94 ? 5.350 -8.619 1.069 1.00 94.62 94 GLY A C 1
ATOM 706 O O . GLY A 1 94 ? 4.492 -8.906 1.899 1.00 94.62 94 GLY A O 1
ATOM 707 N N . LEU A 1 95 ? 5.414 -7.412 0.491 1.00 94.62 95 LEU A N 1
ATOM 708 C CA . LEU A 1 95 ? 4.325 -6.442 0.604 1.00 94.62 95 LEU A CA 1
ATOM 709 C C . LEU A 1 95 ? 3.043 -7.015 -0.016 1.00 94.62 95 LEU A C 1
ATOM 711 O O . LEU A 1 95 ? 3.101 -7.904 -0.858 1.00 94.62 95 LEU A O 1
ATOM 715 N N . SER A 1 96 ? 1.891 -6.487 0.393 1.00 95.31 96 SER A N 1
ATOM 716 C CA . SER A 1 96 ? 0.624 -6.679 -0.316 1.00 95.31 96 SER A CA 1
ATOM 717 C C . SER A 1 96 ? 0.129 -5.308 -0.740 1.00 95.31 96 SER A C 1
ATOM 719 O O . SER A 1 96 ? -0.381 -4.549 0.080 1.00 95.31 96 SER A O 1
ATOM 721 N N . LEU A 1 97 ? 0.375 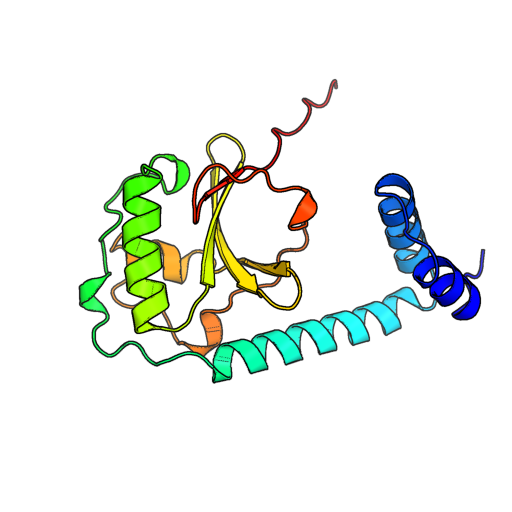-4.959 -1.995 1.00 97.00 97 LEU A N 1
ATOM 722 C CA . LEU A 1 97 ? 0.173 -3.634 -2.550 1.00 97.00 97 LEU A CA 1
ATOM 723 C C . LEU A 1 97 ? -1.177 -3.542 -3.244 1.00 97.00 97 LEU A C 1
ATOM 725 O O . LEU A 1 97 ? -1.571 -4.401 -4.036 1.00 97.00 97 LEU A O 1
ATOM 729 N N . ILE A 1 98 ? -1.862 -2.434 -2.999 1.00 97.19 98 ILE A N 1
ATOM 730 C CA . ILE A 1 98 ? -3.052 -2.047 -3.738 1.00 97.19 98 ILE A CA 1
ATOM 731 C C . ILE A 1 98 ? -2.976 -0.570 -4.109 1.00 97.19 98 ILE A C 1
ATOM 733 O O . ILE A 1 98 ? -2.400 0.246 -3.392 1.00 97.19 98 ILE A O 1
ATOM 737 N N . ARG A 1 99 ? -3.594 -0.218 -5.229 1.00 97.38 99 ARG A N 1
ATOM 738 C CA . ARG A 1 99 ? -3.868 1.160 -5.609 1.00 97.38 99 ARG A CA 1
ATOM 739 C C . ARG A 1 99 ? -5.330 1.450 -5.310 1.00 97.38 99 ARG A C 1
ATOM 741 O O . ARG A 1 99 ? -6.218 0.704 -5.725 1.00 97.38 99 ARG A O 1
ATOM 748 N N . VAL A 1 100 ? -5.577 2.550 -4.611 1.00 96.50 100 VAL A N 1
ATOM 749 C CA . VAL A 1 100 ? -6.925 3.048 -4.331 1.00 96.50 100 VAL A CA 1
ATOM 750 C C . VAL A 1 100 ? -7.141 4.343 -5.100 1.00 96.50 100 VAL A C 1
ATOM 752 O O . VAL A 1 100 ? -6.521 5.355 -4.790 1.00 96.50 100 VAL A O 1
ATOM 755 N N . CYS A 1 101 ? -8.027 4.323 -6.092 1.00 95.00 101 CYS A N 1
ATOM 756 C CA . CYS A 1 101 ? -8.399 5.506 -6.863 1.00 95.00 101 CYS A CA 1
ATOM 757 C C . CYS A 1 101 ? -9.623 6.207 -6.256 1.00 95.00 101 CYS A C 1
ATOM 759 O O . CYS A 1 101 ? -10.616 5.561 -5.912 1.00 95.00 101 CYS A O 1
ATOM 761 N N . CYS A 1 102 ? -9.579 7.535 -6.200 1.00 90.62 102 CYS A N 1
ATOM 762 C CA . CYS A 1 102 ? -10.692 8.407 -5.841 1.00 90.62 102 CYS A CA 1
ATOM 763 C C . CYS A 1 102 ? -10.760 9.542 -6.869 1.00 90.62 102 CYS A C 1
ATOM 765 O O . CYS A 1 102 ? -9.913 10.438 -6.871 1.00 90.62 102 CYS A O 1
ATOM 767 N N . SER A 1 103 ? -11.732 9.466 -7.779 1.00 85.62 103 SER A N 1
ATOM 768 C CA . SER A 1 103 ? -11.811 10.336 -8.958 1.00 85.62 103 SER A CA 1
ATOM 769 C C . SER A 1 103 ? -10.468 10.368 -9.728 1.00 85.62 103 SER A C 1
ATOM 771 O O . SER A 1 103 ? -10.020 9.321 -10.195 1.00 85.62 103 SER A O 1
ATOM 773 N N . GLU A 1 104 ? -9.809 11.529 -9.830 1.00 86.31 104 GLU A N 1
ATOM 774 C CA . GLU A 1 104 ? -8.519 11.714 -10.522 1.00 86.31 104 GLU A CA 1
ATOM 775 C C . GLU A 1 104 ? -7.289 11.465 -9.627 1.00 86.31 104 GLU A C 1
ATOM 777 O O . GLU A 1 104 ? -6.156 11.489 -10.108 1.00 86.31 104 GLU A O 1
ATOM 782 N N . ALA A 1 105 ? -7.483 11.228 -8.328 1.00 90.69 105 ALA A N 1
ATOM 783 C CA . ALA A 1 105 ? -6.411 10.925 -7.385 1.00 90.69 105 ALA A CA 1
ATOM 784 C C . ALA A 1 105 ? -6.254 9.410 -7.191 1.00 90.69 105 ALA A C 1
ATOM 786 O O . ALA A 1 105 ? -7.214 8.645 -7.314 1.00 90.69 105 ALA A O 1
ATOM 787 N N . ALA A 1 106 ? -5.047 8.972 -6.846 1.00 94.38 106 ALA A N 1
ATOM 788 C CA . ALA A 1 106 ? -4.784 7.606 -6.413 1.00 94.38 106 ALA A CA 1
ATOM 789 C C . ALA A 1 106 ? -3.836 7.604 -5.214 1.00 94.38 106 ALA A C 1
ATOM 791 O O . ALA A 1 106 ? -3.022 8.510 -5.076 1.00 94.38 106 ALA A O 1
ATOM 792 N N . ARG A 1 107 ? -3.968 6.587 -4.362 1.00 94.75 107 ARG A N 1
ATOM 793 C CA . ARG A 1 107 ? -3.049 6.294 -3.260 1.00 94.75 107 ARG A CA 1
ATOM 794 C C . ARG A 1 107 ? -2.462 4.906 -3.435 1.00 94.75 107 ARG A C 1
ATOM 796 O O . ARG A 1 107 ? -3.169 3.984 -3.861 1.00 94.75 107 ARG A O 1
ATOM 803 N N . LEU A 1 108 ? -1.196 4.761 -3.072 1.00 96.12 108 LEU A N 1
ATOM 804 C CA . LEU A 1 108 ? -0.535 3.474 -2.936 1.00 96.12 108 LEU A CA 1
ATOM 805 C C . LEU A 1 108 ? -0.679 2.990 -1.492 1.00 96.12 108 LEU A C 1
ATOM 807 O O . LEU A 1 108 ? -0.245 3.661 -0.560 1.00 96.12 108 LEU A O 1
ATOM 811 N N . CYS A 1 109 ? -1.282 1.822 -1.294 1.00 96.44 109 CYS A N 1
ATOM 812 C CA . CYS A 1 109 ? -1.518 1.286 0.039 1.00 96.44 109 CYS A CA 1
ATOM 813 C C . CYS A 1 109 ? -0.982 -0.137 0.194 1.00 96.44 109 CYS A C 1
ATOM 815 O O . CYS A 1 109 ? -1.005 -0.931 -0.746 1.00 96.44 109 CYS A O 1
ATOM 817 N N . VAL A 1 110 ? -0.588 -0.480 1.418 1.00 96.38 110 VAL A N 1
ATOM 818 C CA . VAL A 1 110 ? -0.409 -1.858 1.870 1.00 96.38 110 VAL A CA 1
ATOM 819 C C . VAL A 1 110 ? -1.716 -2.365 2.462 1.00 96.38 110 VAL A C 1
ATOM 821 O O . VAL A 1 110 ? -2.335 -1.700 3.296 1.00 96.38 110 VAL A O 1
ATOM 824 N N . ARG A 1 111 ? -2.132 -3.563 2.056 1.00 94.81 111 ARG A N 1
ATOM 825 C CA . ARG A 1 111 ? -3.292 -4.261 2.606 1.00 94.81 111 ARG A CA 1
ATOM 826 C C . ARG A 1 111 ? -2.847 -5.363 3.559 1.00 94.81 111 ARG A C 1
ATOM 828 O O . ARG A 1 111 ? -2.209 -6.327 3.157 1.00 94.81 111 ARG A O 1
ATOM 835 N N . ASP A 1 112 ? -3.269 -5.275 4.813 1.00 90.50 112 ASP A N 1
ATOM 836 C CA . ASP A 1 112 ? -3.160 -6.395 5.744 1.00 90.50 112 ASP A CA 1
ATOM 837 C C . ASP A 1 112 ? -4.264 -7.414 5.436 1.00 90.50 112 ASP A C 1
ATOM 839 O O . ASP A 1 112 ? -5.451 -7.145 5.641 1.00 90.50 112 ASP A O 1
ATOM 843 N N . ALA A 1 113 ? -3.884 -8.581 4.913 1.00 84.75 113 ALA A N 1
ATOM 844 C CA . ALA A 1 113 ? -4.827 -9.629 4.534 1.00 84.75 113 ALA A CA 1
ATOM 845 C C . ALA A 1 113 ? -5.602 -10.198 5.734 1.00 84.75 113 ALA A C 1
ATOM 847 O O . ALA A 1 113 ? -6.764 -10.574 5.573 1.00 84.75 113 ALA A O 1
ATOM 848 N N . ASP A 1 114 ? -4.996 -10.213 6.926 1.00 84.00 114 ASP A N 1
ATOM 849 C CA . ASP A 1 114 ? -5.601 -10.823 8.114 1.00 84.00 114 ASP A CA 1
ATOM 850 C C . ASP A 1 114 ? -6.672 -9.917 8.728 1.00 84.00 114 ASP A C 1
ATOM 852 O O . ASP A 1 114 ? -7.701 -10.389 9.213 1.00 84.00 114 ASP A O 1
ATOM 856 N N . THR A 1 115 ? -6.436 -8.602 8.716 1.00 81.56 115 THR A N 1
ATOM 857 C CA . THR A 1 115 ? -7.319 -7.627 9.377 1.00 81.56 115 THR A CA 1
ATOM 858 C C . THR A 1 115 ? -8.160 -6.807 8.403 1.00 81.56 115 THR A C 1
ATOM 860 O O . THR A 1 115 ? -9.107 -6.139 8.819 1.00 81.56 115 THR A O 1
ATOM 863 N N . GLY A 1 116 ? -7.822 -6.823 7.112 1.00 83.25 116 GLY A N 1
ATOM 864 C CA . GLY A 1 116 ? -8.419 -5.957 6.096 1.00 83.25 116 GLY A CA 1
ATOM 865 C C . GLY A 1 116 ? -8.042 -4.479 6.242 1.00 83.25 116 GLY A C 1
ATOM 866 O O . GLY A 1 116 ? -8.614 -3.640 5.543 1.00 83.25 116 GLY A O 1
ATOM 867 N N . ARG A 1 117 ? -7.117 -4.143 7.151 1.00 86.56 117 ARG A N 1
ATOM 868 C CA . ARG A 1 117 ? -6.648 -2.772 7.372 1.00 86.56 117 ARG A CA 1
ATOM 869 C C . ARG A 1 117 ? -5.739 -2.325 6.230 1.00 86.56 117 ARG A C 1
ATOM 871 O O . ARG A 1 117 ? -5.025 -3.129 5.633 1.00 86.56 117 ARG A O 1
ATOM 878 N N . LEU A 1 118 ? -5.785 -1.028 5.952 1.00 91.62 118 LEU A N 1
ATOM 879 C CA . LEU A 1 118 ? -4.984 -0.382 4.926 1.00 91.62 118 LEU A CA 1
ATOM 880 C C . LEU A 1 118 ? -3.988 0.570 5.570 1.00 91.62 118 LEU A C 1
ATOM 882 O O . LEU A 1 118 ? -4.297 1.219 6.574 1.00 91.62 118 LEU A O 1
ATOM 886 N N . PHE A 1 119 ? -2.814 0.646 4.964 1.00 93.88 119 PHE A N 1
ATOM 887 C CA . PHE A 1 119 ? -1.757 1.565 5.341 1.00 93.88 119 PHE A CA 1
ATOM 888 C C . PHE A 1 119 ? -1.284 2.312 4.092 1.00 93.88 119 PHE A C 1
ATOM 890 O O . PHE A 1 119 ? -1.051 1.687 3.064 1.00 93.88 119 PHE A O 1
ATOM 897 N N . ASP A 1 120 ? -1.201 3.633 4.150 1.00 94.94 120 ASP A N 1
ATOM 898 C CA . ASP A 1 120 ? -0.756 4.503 3.069 1.00 94.94 120 ASP A CA 1
ATOM 899 C C . ASP A 1 120 ? 0.773 4.563 3.041 1.00 94.94 120 ASP A C 1
ATOM 901 O O . ASP A 1 120 ? 1.404 5.000 4.004 1.00 94.94 120 ASP A O 1
ATOM 905 N N . LEU A 1 121 ? 1.365 4.121 1.932 1.00 92.62 121 LEU A N 1
ATOM 906 C CA . LEU A 1 121 ? 2.814 4.088 1.733 1.00 92.62 121 LEU A CA 1
ATOM 907 C C . LEU A 1 121 ? 3.441 5.485 1.612 1.00 92.62 121 LEU A C 1
ATOM 909 O O . LEU A 1 121 ? 4.657 5.623 1.781 1.00 92.62 121 LEU A O 1
ATOM 913 N N . GLY A 1 122 ? 2.624 6.504 1.343 1.00 87.62 122 GLY A N 1
ATOM 914 C CA . GLY A 1 122 ? 3.048 7.882 1.176 1.00 87.62 122 GLY A CA 1
ATOM 915 C C . GLY A 1 122 ? 3.986 8.110 -0.011 1.00 87.62 122 GLY A C 1
ATOM 916 O O . GLY A 1 122 ? 4.290 7.227 -0.820 1.00 87.62 122 GLY A O 1
ATOM 917 N N . ASP A 1 123 ? 4.490 9.339 -0.086 1.00 90.19 123 ASP A N 1
ATOM 918 C CA . ASP A 1 123 ? 5.111 9.853 -1.307 1.00 90.19 123 ASP A CA 1
ATOM 919 C C . ASP A 1 123 ? 6.488 9.252 -1.611 1.00 90.19 123 ASP A C 1
ATOM 921 O O . ASP A 1 123 ? 6.905 9.252 -2.763 1.00 90.19 123 ASP A O 1
ATOM 925 N N . ILE A 1 124 ? 7.234 8.757 -0.614 1.00 93.12 124 ILE A N 1
ATOM 926 C CA . ILE A 1 124 ? 8.622 8.299 -0.827 1.00 93.12 124 ILE A CA 1
ATOM 927 C C . ILE A 1 124 ? 8.652 7.061 -1.725 1.00 93.12 124 ILE A C 1
ATOM 929 O O . ILE A 1 124 ? 9.423 7.010 -2.687 1.00 93.12 124 ILE A O 1
ATOM 933 N N . PHE A 1 125 ? 7.823 6.065 -1.410 1.00 94.31 125 PHE A N 1
ATOM 934 C CA . PHE A 1 125 ? 7.779 4.821 -2.171 1.00 94.31 125 PHE A CA 1
ATOM 935 C C . PHE A 1 125 ? 7.199 5.066 -3.568 1.00 94.31 125 PHE A C 1
ATOM 937 O O . PHE A 1 125 ? 7.749 4.585 -4.557 1.00 94.31 125 PHE A O 1
ATOM 944 N N . GLU A 1 126 ? 6.141 5.876 -3.659 1.00 94.50 126 GLU A N 1
ATOM 945 C CA . GLU A 1 126 ? 5.555 6.301 -4.932 1.00 94.50 126 GLU A CA 1
AT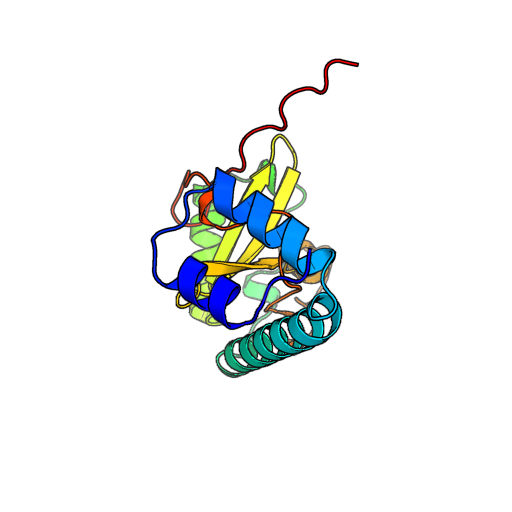OM 946 C C . GLU A 1 126 ? 6.578 7.056 -5.802 1.00 94.50 126 GLU A C 1
ATOM 948 O O . GLU A 1 126 ? 6.801 6.686 -6.954 1.00 94.50 126 GLU A O 1
ATOM 953 N N . SER A 1 127 ? 7.300 8.028 -5.237 1.00 95.19 127 SER A N 1
ATOM 954 C CA . SER A 1 127 ? 8.343 8.793 -5.941 1.00 95.19 127 SER A CA 1
ATOM 955 C C . SER A 1 127 ? 9.463 7.899 -6.474 1.00 95.19 127 SER A C 1
ATOM 957 O O . SER A 1 127 ? 9.986 8.135 -7.562 1.00 95.19 127 SER A O 1
ATOM 959 N N . TRP A 1 128 ? 9.841 6.847 -5.745 1.00 95.62 128 TRP A N 1
ATOM 960 C CA . TRP A 1 128 ? 10.813 5.865 -6.234 1.00 95.62 128 TRP A CA 1
ATOM 961 C C . TRP A 1 128 ? 10.286 5.088 -7.447 1.00 95.62 128 TRP A C 1
ATOM 963 O O . TRP A 1 128 ? 10.998 4.946 -8.444 1.00 95.62 128 TRP A O 1
ATOM 973 N N . LEU A 1 129 ? 9.018 4.666 -7.430 1.00 95.81 129 LEU A N 1
ATOM 974 C CA . LEU A 1 129 ? 8.385 4.021 -8.586 1.00 95.81 129 LEU A CA 1
ATOM 975 C C . LEU A 1 129 ? 8.264 4.959 -9.799 1.00 95.81 129 LEU A C 1
ATOM 977 O O . LEU A 1 129 ? 8.315 4.488 -10.938 1.00 95.81 129 LEU A O 1
ATOM 981 N N . HIS A 1 130 ? 8.156 6.271 -9.580 1.00 96.00 130 HIS A N 1
ATOM 982 C CA . HIS A 1 130 ? 8.215 7.298 -10.631 1.00 96.00 130 HIS A CA 1
ATOM 983 C C . HIS A 1 130 ? 9.645 7.648 -11.077 1.00 96.00 130 HIS A C 1
ATOM 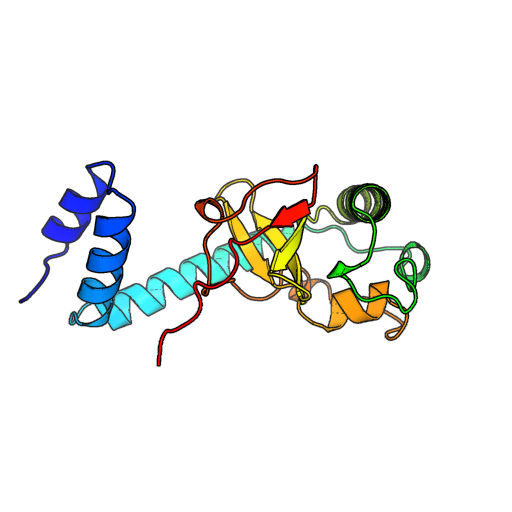985 O O . HIS A 1 130 ? 9.847 8.160 -12.179 1.00 96.00 130 HIS A O 1
ATOM 991 N N . GLY A 1 131 ? 10.653 7.266 -10.288 1.00 95.12 131 GLY A N 1
ATOM 992 C CA . GLY A 1 131 ? 12.069 7.520 -10.569 1.00 95.12 131 GLY A CA 1
ATOM 993 C C . GLY A 1 131 ? 12.551 8.889 -10.088 1.00 95.12 131 GLY A C 1
ATOM 994 O O . GLY A 1 131 ? 13.662 9.297 -10.419 1.00 95.12 131 GLY A O 1
ATOM 995 N N . ASP A 1 132 ? 11.737 9.584 -9.295 1.00 94.81 132 ASP A N 1
ATOM 996 C CA . ASP A 1 132 ? 12.080 10.858 -8.662 1.00 94.81 132 ASP A CA 1
ATOM 997 C C . ASP A 1 132 ? 12.951 10.658 -7.410 1.00 94.81 132 ASP A C 1
ATOM 999 O O . ASP A 1 132 ? 13.643 11.576 -6.969 1.00 94.81 132 ASP A O 1
ATOM 1003 N N . MET A 1 133 ? 12.965 9.436 -6.865 1.00 91.81 133 MET A N 1
ATOM 1004 C CA . MET A 1 133 ? 13.835 9.016 -5.767 1.00 91.81 133 MET A CA 1
ATOM 1005 C C . MET A 1 133 ? 14.690 7.806 -6.172 1.00 91.81 133 MET A C 1
ATOM 1007 O O . MET A 1 133 ? 14.181 6.884 -6.808 1.00 91.81 133 MET A O 1
ATOM 1011 N N . PRO A 1 134 ? 15.976 7.754 -5.773 1.00 87.44 134 PRO A N 1
ATOM 1012 C CA . PRO A 1 134 ? 16.873 6.659 -6.150 1.00 87.44 134 PRO A CA 1
ATOM 1013 C C . PRO A 1 134 ? 16.624 5.368 -5.358 1.00 87.44 134 PRO A C 1
ATOM 1015 O O . PRO A 1 134 ? 17.063 4.302 -5.768 1.00 87.44 134 PRO A O 1
ATOM 1018 N N . ILE A 1 135 ? 15.954 5.452 -4.206 1.00 91.06 135 ILE A N 1
ATOM 1019 C CA . ILE A 1 135 ? 15.669 4.311 -3.330 1.00 91.06 135 ILE A CA 1
ATOM 1020 C C . ILE A 1 135 ? 14.254 4.431 -2.740 1.00 91.06 135 ILE A C 1
ATOM 1022 O O . ILE A 1 135 ? 13.809 5.556 -2.501 1.00 91.06 135 ILE A O 1
ATOM 1026 N N . PRO A 1 136 ? 13.584 3.311 -2.403 1.00 90.38 136 PRO A N 1
ATOM 1027 C CA . PRO A 1 136 ? 12.233 3.285 -1.812 1.00 90.38 136 PRO A CA 1
ATOM 1028 C C . PRO A 1 136 ? 12.161 3.784 -0.356 1.00 90.38 136 PRO A C 1
ATOM 1030 O O . PRO A 1 136 ? 11.162 3.588 0.332 1.00 90.38 136 PRO A O 1
ATOM 1033 N N . GLY A 1 137 ? 13.239 4.370 0.168 1.00 90.50 137 GLY A N 1
ATOM 1034 C CA . GLY A 1 137 ? 13.391 4.652 1.592 1.00 90.50 137 GLY A CA 1
ATOM 1035 C C . GLY A 1 137 ? 13.655 3.393 2.436 1.00 90.50 137 GLY A C 1
ATOM 1036 O O . GLY A 1 137 ? 13.785 2.286 1.906 1.00 90.50 137 GLY A O 1
ATOM 1037 N N . PRO A 1 138 ? 13.792 3.547 3.763 1.00 90.38 138 PRO A N 1
ATOM 1038 C CA . PRO A 1 138 ? 14.086 2.437 4.662 1.00 90.38 138 PRO A CA 1
ATOM 1039 C C . PRO A 1 138 ? 12.891 1.484 4.796 1.00 90.38 138 PRO A C 1
ATOM 1041 O O . PRO A 1 138 ? 11.759 1.926 4.970 1.00 90.38 138 PRO A O 1
ATOM 1044 N N . THR A 1 139 ? 13.159 0.175 4.838 1.00 90.12 139 THR A N 1
ATOM 1045 C CA . THR A 1 139 ? 12.135 -0.884 4.965 1.00 90.12 139 THR A CA 1
ATOM 1046 C C . THR A 1 139 ? 11.217 -0.712 6.176 1.00 90.12 139 THR A C 1
ATOM 1048 O O . THR A 1 139 ? 10.053 -1.092 6.123 1.00 90.12 139 THR A O 1
ATOM 1051 N N . ALA A 1 140 ? 11.698 -0.069 7.246 1.00 88.00 140 ALA A N 1
ATOM 1052 C CA . ALA A 1 140 ? 10.887 0.264 8.417 1.00 88.00 140 ALA A CA 1
ATOM 1053 C C . ALA A 1 140 ? 9.662 1.148 8.104 1.00 88.00 140 ALA A C 1
ATOM 1055 O O . ALA A 1 140 ? 8.731 1.173 8.903 1.00 88.00 140 ALA A O 1
ATOM 1056 N N . LEU A 1 141 ? 9.663 1.848 6.965 1.00 89.94 141 LEU A N 1
ATOM 1057 C CA . LEU A 1 141 ? 8.584 2.731 6.518 1.00 89.94 141 LEU A CA 1
ATOM 1058 C C . LEU A 1 141 ? 7.711 2.114 5.415 1.00 89.94 141 LEU A C 1
ATOM 1060 O O . LEU A 1 141 ? 6.726 2.724 5.024 1.00 89.94 141 LEU A O 1
ATOM 1064 N N . TRP A 1 142 ? 8.024 0.912 4.918 1.00 92.94 142 TRP A N 1
ATOM 1065 C CA . TRP A 1 142 ? 7.316 0.320 3.770 1.00 92.94 142 TRP A CA 1
ATOM 1066 C C . TRP A 1 142 ? 5.926 -0.226 4.092 1.00 92.94 142 TRP A C 1
ATOM 1068 O O . TRP A 1 142 ? 5.211 -0.624 3.183 1.00 92.94 142 TRP A O 1
ATOM 1078 N N . ILE A 1 143 ? 5.523 -0.273 5.361 1.00 94.12 143 ILE A N 1
ATOM 1079 C CA . ILE A 1 143 ? 4.111 -0.514 5.675 1.00 94.12 143 ILE A CA 1
ATOM 1080 C C . ILE A 1 143 ? 3.311 0.776 5.518 1.00 94.12 143 ILE A C 1
ATOM 1082 O O . ILE A 1 143 ? 2.163 0.707 5.106 1.00 94.12 143 ILE A O 1
ATOM 1086 N N . GLY A 1 144 ? 3.920 1.941 5.753 1.00 93.38 144 GLY A N 1
ATOM 1087 C CA . GLY A 1 144 ? 3.227 3.219 5.662 1.00 93.38 144 GLY A CA 1
ATOM 1088 C C . GLY A 1 144 ? 2.335 3.515 6.867 1.00 93.38 144 GLY A C 1
ATOM 1089 O O . GLY A 1 144 ? 2.325 2.770 7.847 1.00 93.38 144 GLY A O 1
ATOM 1090 N N . GLU A 1 145 ? 1.592 4.614 6.811 1.00 92.56 145 GLU A N 1
ATOM 1091 C CA . GLU A 1 145 ? 0.756 5.106 7.911 1.00 92.56 145 GLU A CA 1
ATOM 1092 C C . GLU A 1 145 ? -0.664 4.525 7.860 1.00 92.56 145 GLU A C 1
ATOM 1094 O O . GLU A 1 145 ? -1.188 4.290 6.777 1.00 92.56 145 GLU A O 1
ATOM 1099 N N . PRO A 1 146 ? -1.347 4.291 8.991 1.00 88.44 146 PRO A N 1
ATOM 1100 C CA . PRO A 1 146 ? -2.711 3.767 8.978 1.00 88.44 146 PRO A CA 1
ATOM 1101 C C . PRO A 1 146 ? -3.677 4.678 8.207 1.00 88.44 146 PRO A C 1
ATOM 1103 O O . PRO A 1 146 ? -3.744 5.881 8.452 1.00 88.44 146 PRO A O 1
ATOM 1106 N N . VAL A 1 147 ? -4.473 4.091 7.313 1.00 88.00 147 VAL A N 1
ATOM 1107 C CA . VAL A 1 147 ? -5.561 4.807 6.637 1.00 88.00 147 VAL A CA 1
ATOM 1108 C C . VAL A 1 147 ? -6.747 4.931 7.592 1.00 88.00 147 VAL A C 1
ATOM 1110 O O . VAL A 1 147 ? -7.313 3.925 8.026 1.00 88.00 147 VAL A O 1
ATOM 1113 N N . ASP A 1 148 ? -7.137 6.170 7.892 1.00 84.25 148 ASP A N 1
ATOM 1114 C CA . ASP A 1 148 ? -8.217 6.484 8.837 1.00 84.25 148 ASP A CA 1
ATOM 1115 C C . ASP A 1 148 ? -9.451 7.129 8.178 1.00 84.25 148 ASP A C 1
ATOM 1117 O O . ASP A 1 148 ? -10.495 7.269 8.827 1.00 84.25 148 ASP A O 1
ATOM 1121 N N . ASP A 1 149 ? -9.354 7.536 6.909 1.00 80.88 149 ASP A N 1
ATOM 1122 C CA . ASP A 1 149 ? -10.409 8.249 6.180 1.00 80.88 149 ASP A CA 1
ATOM 1123 C C . ASP A 1 149 ? -11.357 7.338 5.386 1.00 80.88 149 ASP A C 1
ATOM 1125 O O . ASP A 1 149 ? -12.436 7.788 5.002 1.00 80.88 149 ASP A O 1
ATOM 1129 N N . PHE A 1 150 ? -11.016 6.059 5.210 1.00 82.56 150 PHE A N 1
ATOM 1130 C CA . PHE A 1 150 ? -11.915 5.039 4.665 1.00 82.56 150 PHE A CA 1
ATOM 1131 C C . PHE A 1 150 ? -11.563 3.632 5.156 1.00 82.56 150 PHE A C 1
ATOM 1133 O O . PHE A 1 150 ? -10.450 3.365 5.611 1.00 82.56 150 PHE A O 1
ATOM 1140 N N . THR A 1 151 ? -12.518 2.708 5.052 1.00 78.62 151 THR A N 1
ATOM 1141 C CA . THR A 1 151 ? -12.306 1.283 5.342 1.00 78.62 151 THR A CA 1
ATOM 1142 C C . THR A 1 151 ? -12.388 0.406 4.091 1.00 78.62 151 THR A C 1
ATOM 1144 O O . THR A 1 151 ? -12.927 0.794 3.056 1.00 78.62 151 THR A O 1
ATOM 1147 N N . GLY A 1 152 ? -11.823 -0.805 4.160 1.00 76.06 152 GLY A N 1
ATOM 1148 C CA . GLY A 1 152 ? -11.757 -1.717 3.012 1.00 76.06 152 GLY A CA 1
ATOM 1149 C C . GLY A 1 152 ? -13.122 -2.140 2.446 1.00 76.06 152 GLY A C 1
ATOM 1150 O O . GLY A 1 152 ? -13.212 -2.456 1.267 1.00 76.06 152 GLY A O 1
ATOM 1151 N N . ASP A 1 153 ? -14.195 -2.104 3.241 1.00 82.69 153 ASP A N 1
ATOM 1152 C CA . ASP A 1 153 ? -15.575 -2.371 2.797 1.00 82.69 153 ASP A CA 1
ATOM 1153 C C . ASP A 1 153 ? -16.186 -1.229 1.967 1.00 82.69 153 ASP A C 1
ATOM 1155 O O . ASP A 1 153 ? -17.247 -1.386 1.358 1.00 82.69 153 ASP A O 1
ATOM 1159 N N . GLU A 1 154 ? -15.532 -0.068 1.938 1.00 85.88 154 GLU A N 1
ATOM 1160 C CA . GLU A 1 154 ? -15.917 1.072 1.105 1.00 85.88 154 GLU A CA 1
ATOM 1161 C C . GLU A 1 154 ? -15.298 0.993 -0.295 1.00 85.88 154 GLU A C 1
ATOM 1163 O O . GLU A 1 154 ? -15.691 1.743 -1.188 1.00 85.88 154 GLU A O 1
ATOM 1168 N N . LEU A 1 155 ? -14.359 0.067 -0.496 1.00 90.19 155 LEU A N 1
ATOM 1169 C CA . LEU A 1 155 ? -13.636 -0.109 -1.741 1.00 90.19 155 LEU A CA 1
ATOM 1170 C C . LEU A 1 155 ? -14.373 -1.043 -2.699 1.00 90.19 155 LEU A C 1
ATOM 1172 O O . LEU A 1 155 ? -14.705 -2.180 -2.368 1.00 90.19 155 LEU A O 1
ATOM 1176 N N . THR A 1 156 ? -14.548 -0.590 -3.939 1.00 93.75 156 THR A N 1
ATOM 1177 C CA . THR A 1 156 ? -14.998 -1.449 -5.038 1.00 93.75 156 THR A CA 1
ATOM 1178 C C . THR A 1 156 ? -13.779 -1.991 -5.786 1.00 93.75 156 THR A C 1
ATOM 1180 O O . THR A 1 156 ? -13.006 -1.187 -6.314 1.00 93.75 156 THR A O 1
ATOM 1183 N N . PRO A 1 157 ? -13.575 -3.318 -5.863 1.00 94.31 157 PRO A N 1
ATOM 1184 C CA . PRO A 1 157 ? -12.493 -3.885 -6.656 1.00 94.31 157 PRO A CA 1
ATOM 1185 C C . PRO A 1 157 ? -12.745 -3.634 -8.147 1.00 94.31 157 PRO A C 1
ATOM 1187 O O . PRO A 1 157 ? -13.836 -3.872 -8.664 1.00 94.31 157 PRO A O 1
ATOM 1190 N N . THR A 1 158 ? -11.716 -3.161 -8.838 1.00 93.31 158 THR A N 1
ATOM 1191 C CA . THR A 1 158 ? -11.714 -2.895 -10.288 1.00 93.31 158 THR A CA 1
ATOM 1192 C C . THR A 1 158 ? -10.627 -3.684 -11.024 1.00 93.31 158 THR A C 1
ATOM 1194 O O . THR A 1 158 ? -10.666 -3.792 -12.247 1.00 93.31 158 THR A O 1
ATOM 1197 N N . GLY A 1 159 ? -9.711 -4.307 -10.278 1.00 92.06 159 GLY A N 1
ATOM 1198 C CA . GLY A 1 159 ? -8.696 -5.244 -10.750 1.00 92.06 159 GLY A CA 1
ATOM 1199 C C . GLY A 1 159 ? -8.045 -5.981 -9.569 1.00 92.06 159 GLY A C 1
ATOM 1200 O O . GLY A 1 159 ? -8.441 -5.751 -8.426 1.00 92.06 159 GLY A O 1
ATOM 1201 N N . PRO A 1 160 ? -7.046 -6.852 -9.805 1.00 91.56 160 PRO A N 1
ATOM 1202 C CA . PRO A 1 160 ? -6.411 -7.641 -8.740 1.00 91.56 160 PRO A CA 1
ATOM 1203 C C . PRO A 1 160 ? -5.772 -6.783 -7.636 1.00 91.56 160 PRO A C 1
ATOM 1205 O O . PRO A 1 160 ? -5.908 -7.091 -6.454 1.00 91.56 160 PRO A O 1
ATOM 1208 N N . HIS A 1 161 ? -5.154 -5.668 -8.032 1.00 96.38 161 HIS A N 1
ATOM 1209 C CA . HIS A 1 161 ? -4.519 -4.698 -7.135 1.00 96.38 161 HIS A CA 1
ATOM 1210 C C . HIS A 1 161 ? -5.208 -3.328 -7.162 1.00 96.38 161 HIS A C 1
ATOM 1212 O O . HIS A 1 161 ? -4.714 -2.388 -6.555 1.00 96.38 161 HIS A O 1
ATOM 1218 N N . ASP A 1 162 ? -6.335 -3.194 -7.863 1.00 96.44 162 ASP A N 1
ATOM 1219 C CA . ASP A 1 162 ? -6.971 -1.903 -8.119 1.00 96.44 162 ASP A CA 1
ATOM 1220 C C . ASP A 1 162 ? -8.333 -1.808 -7.457 1.00 96.44 162 ASP A C 1
ATOM 1222 O O . ASP A 1 162 ? -9.233 -2.618 -7.703 1.00 96.44 162 ASP A O 1
ATOM 1226 N N . TYR A 1 163 ? -8.511 -0.748 -6.684 1.00 95.75 163 TYR A N 1
ATOM 1227 C CA . TYR A 1 163 ? -9.721 -0.469 -5.937 1.00 95.75 163 TYR A CA 1
ATOM 1228 C C . TYR A 1 163 ? -10.158 0.969 -6.172 1.00 95.75 163 TYR A C 1
ATOM 1230 O O . TYR A 1 163 ? -9.344 1.851 -6.438 1.00 95.75 163 TYR A O 1
ATOM 1238 N N . ARG A 1 164 ? -11.460 1.215 -6.062 1.00 94.69 164 ARG A N 1
ATOM 1239 C CA . ARG A 1 164 ? -12.037 2.547 -6.212 1.00 94.69 164 ARG A CA 1
ATOM 1240 C C . ARG A 1 164 ? -12.901 2.902 -5.012 1.00 94.69 164 ARG A C 1
ATOM 1242 O O . ARG A 1 164 ? -13.748 2.103 -4.607 1.00 94.69 164 ARG A O 1
ATOM 1249 N N . LEU A 1 165 ? -12.696 4.106 -4.488 1.00 92.06 165 LEU A N 1
ATOM 1250 C CA . LEU A 1 165 ? -13.623 4.746 -3.563 1.00 92.06 165 LEU A CA 1
ATOM 1251 C C . LEU A 1 165 ? -14.798 5.358 -4.337 1.00 92.06 165 LEU A C 1
ATOM 1253 O O . LEU A 1 165 ? -14.605 5.830 -5.461 1.00 92.06 165 LEU A O 1
ATOM 1257 N N . PRO A 1 166 ? -16.013 5.361 -3.767 1.00 85.00 166 PRO A N 1
ATOM 1258 C CA . PRO A 1 166 ? -17.129 6.084 -4.357 1.00 85.00 166 PRO A CA 1
ATOM 1259 C C . PRO A 1 166 ? -16.797 7.576 -4.446 1.00 85.00 166 PRO A C 1
ATOM 1261 O O . PRO A 1 166 ? -16.207 8.136 -3.520 1.00 85.00 166 PRO A O 1
ATOM 1264 N N . ASP A 1 167 ? -17.196 8.218 -5.546 1.00 77.44 167 ASP A N 1
ATOM 1265 C CA . ASP A 1 167 ? -17.002 9.658 -5.697 1.00 77.44 167 ASP A CA 1
ATOM 1266 C C . ASP A 1 167 ? -17.703 10.403 -4.546 1.00 77.44 167 ASP A C 1
ATOM 1268 O O . ASP A 1 167 ? -18.823 10.032 -4.160 1.00 77.44 167 ASP A O 1
ATOM 1272 N N . PRO A 1 168 ? -17.074 11.449 -3.980 1.00 68.50 168 PRO A N 1
ATOM 1273 C CA . PRO A 1 168 ? -17.699 12.238 -2.934 1.00 68.50 168 PRO A CA 1
ATOM 1274 C C . PRO A 1 168 ? -19.012 12.823 -3.460 1.00 68.50 168 PRO A C 1
ATOM 1276 O O . PRO A 1 168 ? -19.056 13.452 -4.519 1.00 68.50 168 PRO A O 1
ATOM 1279 N N . VAL A 1 169 ? -20.103 12.606 -2.719 1.00 64.50 169 VAL A N 1
ATOM 1280 C CA . VAL A 1 169 ? -21.399 13.203 -3.058 1.00 64.50 169 VAL A CA 1
ATOM 1281 C C . VAL A 1 169 ? -21.206 14.721 -3.072 1.00 64.50 169 VAL A C 1
ATOM 1283 O O . VAL A 1 169 ? -20.737 15.256 -2.065 1.00 64.50 169 VAL A O 1
ATOM 1286 N N . PRO A 1 170 ? -21.542 15.428 -4.168 1.00 54.72 170 PRO A N 1
ATOM 1287 C CA . PRO A 1 170 ? -21.359 16.869 -4.229 1.00 54.72 170 PRO A CA 1
ATOM 1288 C C . PRO A 1 170 ? -22.120 17.515 -3.072 1.00 54.72 170 PRO A C 1
ATOM 1290 O O . PRO A 1 170 ? -23.336 17.335 -2.937 1.00 54.72 170 PRO A O 1
ATOM 1293 N N . SER A 1 171 ? -21.400 18.245 -2.222 1.00 49.38 171 SER A N 1
ATOM 1294 C CA . SER A 1 171 ? -22.002 19.081 -1.195 1.00 49.38 171 SER A CA 1
ATOM 1295 C C . SER A 1 171 ? -22.854 20.130 -1.903 1.00 49.38 171 SER A C 1
ATOM 1297 O O . SER A 1 171 ? -22.345 20.987 -2.622 1.00 49.38 171 SER A O 1
ATOM 1299 N N . ARG A 1 172 ? -24.178 20.011 -1.767 1.00 46.31 172 ARG A N 1
ATOM 1300 C CA . ARG A 1 172 ? -25.091 21.103 -2.101 1.00 46.31 172 ARG A CA 1
ATOM 1301 C C . ARG A 1 172 ? -24.923 22.162 -1.017 1.00 46.31 172 ARG A C 1
ATOM 1303 O O . ARG A 1 172 ? -25.542 22.028 0.037 1.00 46.31 172 ARG A O 1
ATOM 1310 N N . ASP A 1 173 ? -24.066 23.137 -1.284 1.00 41.66 173 ASP A N 1
ATOM 1311 C CA . ASP A 1 173 ? -24.099 24.438 -0.611 1.00 41.66 173 ASP A CA 1
ATOM 1312 C C . ASP A 1 173 ? -25.239 25.299 -1.179 1.00 41.66 173 ASP A C 1
ATOM 1314 O O . ASP A 1 173 ? -25.479 25.239 -2.412 1.00 41.66 173 ASP A O 1
#

Sequence (173 aa):
MVVSVADLLAMVGGSLTRAELGRVRQAIRRSSIGEVLGDVVFGVITARQRELTTQLRPLTDPDAFAGRLGRELLSSVTGERIGRLFAEIEEATGLSLIRVCCSEAARLCVRDADTGRLFDLGDIFESWLHGDMPIPGPTALWIGEPVDDFTGDELTPTGPHDYRLPDPVPSRD

pLDDT: mean 81.8, std 16.78, range [39.38, 97.38]

Secondary structure (DSSP, 8-state):
----HHHHHHHHTS---HHHHHHHHHHHHTSTTHHHHHHHHHHHHHHHHHHHHHHPPPPS-GGGTTTTTTTS-GGGS-HHHHHHHHHHHHHHH---EEEEEETTEEEEEEE-TTT--EEE-HHHHHHHHHTSSSS---GGGTT-EEP-S--GGGPEE-SSSEEEPPPPPP---

Organism: NCBI:txid37330